Protein AF-A0A708E6N5-F1 (afdb_monomer_lite)

Sequence (176 aa):
LATGGAPRPQVKEGIGPQLPRPNRVRVPTRRELASYGIKLPSQRIAEEKAREAERNQYETGVQLTDEEIDAMHQDELARQFAQSQQHRYGETYQHDTQQAEDDDTAAEAELARQFAASQQQRYSGEQPAGAQPFSLDDLDFSPMKVLVDEGPHEPLFTPGVMPESTPVQQPVAPQP

pLDDT: mean 71.22, std 14.96, range [41.88, 96.38]

Organism: Salmonella typhimurium (NCBI:txid90371)

Secondary structure (DSSP, 8-state):
--------------SSPPPPPPP-PPPPPHHHHHHTT------HHHHHHHHHHHHHHHH------HHHHHHHHHHHHHHHHHHHHIIIIIHHHHHHHHHHHHHHHHHHHHHHHHHHHHHHHHH-SPPPTTPPPP-GGGGG--GGGG------PPP---PPPPPPPPPPPPPPPP--

Structure (mmCIF, N/CA/C/O backbone):
data_AF-A0A708E6N5-F1
#
_entry.id   AF-A0A708E6N5-F1
#
loop_
_atom_site.group_PDB
_atom_site.id
_atom_site.type_symbol
_atom_site.label_atom_id
_atom_site.label_alt_id
_atom_site.label_comp_id
_atom_site.label_asym_id
_atom_site.label_entity_id
_atom_site.label_seq_id
_atom_site.pdbx_PDB_ins_code
_atom_site.Cartn_x
_atom_site.Cartn_y
_atom_site.Cartn_z
_atom_site.occupancy
_atom_site.B_iso_or_equiv
_atom_site.auth_seq_id
_atom_site.auth_comp_id
_atom_site.auth_asym_id
_atom_site.auth_atom_id
_atom_site.pdbx_PDB_model_num
ATOM 1 N N . LEU A 1 1 ? 15.877 -26.446 -61.423 1.00 41.88 1 LEU A N 1
ATOM 2 C CA . LEU A 1 1 ? 16.767 -25.489 -60.727 1.00 41.88 1 LEU A CA 1
ATOM 3 C C . LEU A 1 1 ? 15.879 -24.535 -59.940 1.00 41.88 1 LEU A C 1
ATOM 5 O O . LEU A 1 1 ? 15.270 -23.665 -60.543 1.00 41.88 1 LEU A O 1
ATOM 9 N N . ALA A 1 2 ? 15.709 -24.779 -58.641 1.00 48.94 2 ALA A N 1
ATOM 10 C CA . ALA A 1 2 ? 14.838 -23.998 -57.768 1.00 48.94 2 ALA A CA 1
ATOM 11 C C . ALA A 1 2 ? 15.625 -23.540 -56.536 1.00 48.94 2 ALA A C 1
ATOM 13 O O . ALA A 1 2 ? 16.068 -24.391 -55.777 1.00 48.94 2 ALA A O 1
ATOM 14 N N . THR A 1 3 ? 15.766 -22.226 -56.363 1.00 45.56 3 THR A N 1
ATOM 15 C CA . THR A 1 3 ? 15.838 -21.470 -55.095 1.00 45.56 3 THR A CA 1
ATOM 16 C C . THR A 1 3 ? 15.434 -20.036 -55.486 1.00 45.56 3 THR A C 1
ATOM 18 O O . THR A 1 3 ? 15.955 -19.482 -56.446 1.00 45.56 3 THR A O 1
ATOM 21 N N . GLY A 1 4 ? 14.354 -19.443 -54.984 1.00 47.88 4 GLY A N 1
ATOM 22 C CA . GLY A 1 4 ? 14.081 -19.164 -53.579 1.00 47.88 4 GLY A CA 1
ATOM 23 C C . GLY A 1 4 ? 14.269 -17.657 -53.383 1.00 47.88 4 GLY A C 1
ATOM 24 O O . GLY A 1 4 ? 15.390 -17.193 -53.205 1.00 47.88 4 GLY A O 1
ATOM 25 N N . GLY A 1 5 ? 13.186 -16.891 -53.539 1.00 62.38 5 GLY A N 1
ATOM 26 C CA . GLY A 1 5 ? 13.191 -15.431 -53.493 1.00 62.38 5 GLY A CA 1
ATOM 27 C C . GLY A 1 5 ? 13.553 -14.868 -52.119 1.00 62.38 5 GLY A C 1
ATOM 28 O O . GLY A 1 5 ? 13.119 -15.382 -51.093 1.00 62.38 5 GLY A O 1
ATOM 29 N N . ALA A 1 6 ? 14.292 -13.761 -52.121 1.00 60.84 6 ALA A N 1
ATOM 30 C CA . ALA A 1 6 ? 14.404 -12.858 -50.983 1.00 60.84 6 ALA A CA 1
ATOM 31 C C . ALA A 1 6 ? 13.991 -11.449 -51.451 1.00 60.84 6 ALA A C 1
ATOM 33 O O . ALA A 1 6 ? 14.486 -10.996 -52.494 1.00 60.84 6 ALA A O 1
ATOM 34 N N . PRO A 1 7 ? 13.075 -10.758 -50.747 1.00 60.44 7 PRO A N 1
ATOM 35 C CA . PRO A 1 7 ? 12.619 -9.431 -51.138 1.00 60.44 7 PRO A CA 1
ATOM 36 C C . PRO A 1 7 ? 13.772 -8.435 -50.998 1.00 60.44 7 PRO A C 1
ATOM 38 O O . PRO A 1 7 ? 14.326 -8.232 -49.920 1.00 60.44 7 PRO A O 1
ATOM 41 N N . ARG A 1 8 ? 14.159 -7.827 -52.120 1.00 64.44 8 ARG A N 1
ATOM 42 C CA . ARG A 1 8 ? 15.182 -6.779 -52.164 1.00 64.44 8 ARG A CA 1
ATOM 43 C C . ARG A 1 8 ? 14.539 -5.480 -51.667 1.00 64.44 8 ARG A C 1
ATOM 45 O O . ARG A 1 8 ? 13.499 -5.114 -52.216 1.00 64.44 8 ARG A O 1
ATOM 52 N N . PRO A 1 9 ? 15.097 -4.787 -50.661 1.00 66.38 9 PRO A N 1
ATOM 53 C CA . PRO A 1 9 ? 14.515 -3.549 -50.154 1.00 66.38 9 PRO A CA 1
ATOM 54 C C . PRO A 1 9 ? 14.460 -2.506 -51.281 1.00 66.38 9 PRO A C 1
ATOM 56 O O . PRO A 1 9 ? 15.489 -2.076 -51.793 1.00 66.38 9 PRO A O 1
ATOM 59 N N . GLN A 1 10 ? 13.249 -2.120 -51.691 1.00 66.69 10 GLN A N 1
ATOM 60 C CA . GLN A 1 10 ? 12.970 -1.107 -52.722 1.00 66.69 10 GLN A CA 1
ATOM 61 C C . GLN A 1 10 ? 13.180 0.326 -52.192 1.00 66.69 10 GLN A C 1
ATOM 63 O O . GLN A 1 10 ? 12.413 1.232 -52.504 1.00 66.69 10 GLN A O 1
ATOM 68 N N . VAL A 1 11 ? 14.210 0.546 -51.373 1.00 66.00 11 VAL A N 1
ATOM 69 C CA . VAL A 1 11 ? 14.583 1.876 -50.881 1.00 66.00 11 VAL A CA 1
ATOM 70 C C . VAL A 1 11 ? 15.940 2.207 -51.488 1.00 66.00 11 VAL A C 1
ATOM 72 O O . VAL A 1 11 ? 16.923 1.505 -51.267 1.00 66.00 11 VAL A O 1
ATOM 75 N N . LYS A 1 12 ? 15.986 3.240 -52.332 1.00 70.38 12 LYS A N 1
ATOM 76 C CA . LYS A 1 12 ? 17.230 3.727 -52.933 1.00 70.38 12 LYS A CA 1
ATOM 77 C C . LYS A 1 12 ? 18.057 4.386 -51.827 1.00 70.38 12 LYS A C 1
ATOM 79 O O . LYS A 1 12 ? 17.817 5.545 -51.505 1.00 70.38 12 LYS A O 1
ATOM 84 N N . GLU A 1 13 ? 18.985 3.637 -51.231 1.00 71.81 13 GLU A N 1
ATOM 85 C CA . GLU A 1 13 ? 20.006 4.177 -50.326 1.00 71.81 13 GLU A CA 1
ATOM 86 C C . GLU A 1 13 ? 20.660 5.398 -51.005 1.00 71.81 13 GLU A C 1
ATOM 88 O O . GLU A 1 13 ? 20.985 5.352 -52.196 1.00 71.81 13 GLU A O 1
ATOM 93 N N . GLY A 1 14 ? 20.755 6.522 -50.290 1.00 73.94 14 GLY A N 1
ATOM 94 C CA . GLY A 1 14 ? 21.201 7.800 -50.851 1.00 73.94 14 GLY A CA 1
ATOM 95 C C . GLY A 1 14 ? 22.548 7.693 -51.579 1.00 73.94 14 GLY A C 1
ATOM 96 O O . GLY A 1 14 ? 23.420 6.920 -51.192 1.00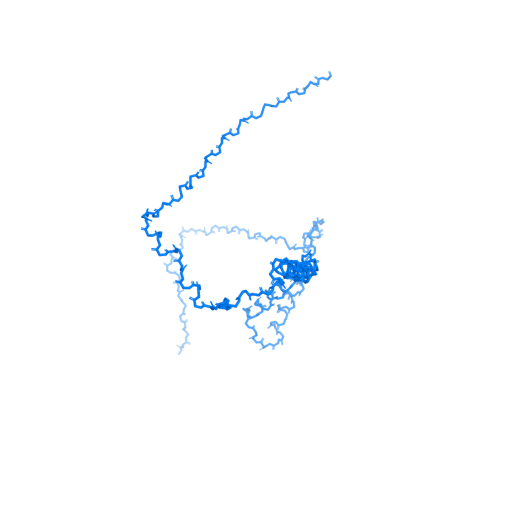 73.94 14 GLY A O 1
ATOM 97 N N . ILE A 1 15 ? 22.726 8.476 -52.647 1.00 74.88 15 ILE A N 1
ATOM 98 C CA . ILE A 1 15 ? 23.968 8.537 -53.432 1.00 74.88 15 ILE A CA 1
ATOM 99 C C . ILE A 1 15 ? 25.027 9.264 -52.587 1.00 74.88 15 ILE A C 1
ATOM 101 O O . ILE A 1 15 ? 25.196 10.475 -52.690 1.00 74.88 15 ILE A O 1
ATOM 105 N N . GLY A 1 16 ? 25.694 8.540 -51.691 1.00 80.31 16 GLY A N 1
ATOM 106 C CA . GLY A 1 16 ? 26.761 9.059 -50.839 1.00 80.31 16 GLY A CA 1
ATOM 107 C C . GLY A 1 16 ? 27.375 7.956 -49.973 1.00 80.31 16 GLY A C 1
ATOM 108 O O . GLY A 1 16 ? 26.696 6.972 -49.674 1.00 80.31 16 GLY A O 1
ATOM 109 N N . PRO A 1 17 ? 28.657 8.071 -49.580 1.00 82.00 17 PRO A N 1
ATOM 110 C CA . PRO A 1 17 ? 29.257 7.111 -48.661 1.00 82.00 17 PRO A CA 1
ATOM 111 C C . PRO A 1 17 ? 28.450 7.085 -47.358 1.00 82.00 17 PRO A C 1
ATOM 113 O O . PRO A 1 17 ? 28.174 8.131 -46.769 1.00 82.00 17 PRO A O 1
ATOM 116 N N . GLN A 1 18 ? 28.052 5.891 -46.913 1.00 78.31 18 GLN A N 1
ATOM 117 C CA . GLN A 1 18 ? 27.341 5.737 -45.648 1.00 78.31 18 GLN A CA 1
ATOM 118 C C . GLN A 1 18 ? 28.249 6.222 -44.511 1.00 78.31 18 GLN A C 1
ATOM 120 O O . GLN A 1 18 ? 29.389 5.773 -44.387 1.00 78.31 18 GLN A O 1
ATOM 125 N N . LEU A 1 19 ? 27.747 7.152 -43.694 1.00 84.19 19 LEU A N 1
ATOM 126 C CA . LEU A 1 19 ? 28.477 7.641 -42.528 1.00 84.19 19 LEU A CA 1
ATOM 127 C C . LEU A 1 19 ? 28.783 6.478 -41.569 1.00 84.19 19 LEU A C 1
ATOM 129 O O . LEU A 1 19 ? 27.950 5.571 -41.435 1.00 84.19 19 LEU A O 1
ATOM 133 N N . PRO A 1 20 ? 29.937 6.503 -40.873 1.00 89.38 20 PRO A N 1
ATOM 134 C CA . PRO A 1 20 ? 30.228 5.534 -39.828 1.00 89.38 20 PRO A CA 1
ATOM 135 C C . PRO A 1 20 ? 29.076 5.511 -38.827 1.00 89.38 20 PRO A C 1
ATOM 137 O O . PRO A 1 20 ? 28.705 6.541 -38.260 1.00 89.38 20 PRO A O 1
ATOM 140 N N . ARG A 1 21 ? 28.482 4.333 -38.628 1.00 88.44 21 ARG A N 1
ATOM 141 C CA . ARG A 1 21 ? 27.428 4.178 -37.626 1.00 88.44 21 ARG A CA 1
ATOM 142 C C . ARG A 1 21 ? 28.033 4.419 -36.238 1.00 88.44 21 ARG A C 1
ATOM 144 O O . ARG A 1 21 ? 29.149 3.957 -35.994 1.00 88.44 21 ARG A O 1
ATOM 151 N N . PRO A 1 22 ? 27.318 5.090 -35.319 1.00 93.31 22 PRO A N 1
ATOM 152 C CA . PRO A 1 22 ? 27.782 5.243 -33.948 1.00 93.31 22 PRO A CA 1
ATOM 153 C C . PRO A 1 22 ? 28.096 3.880 -33.321 1.00 93.31 22 PRO A C 1
ATOM 155 O O . PRO A 1 22 ? 27.324 2.927 -33.468 1.00 93.31 22 PRO A O 1
ATOM 158 N N . ASN A 1 23 ? 29.225 3.788 -32.617 1.00 90.56 23 ASN A N 1
ATOM 159 C CA . ASN A 1 23 ? 29.598 2.570 -31.907 1.00 90.56 23 ASN A CA 1
ATOM 160 C C . ASN A 1 23 ? 28.541 2.239 -30.851 1.00 90.56 23 ASN A C 1
ATOM 162 O O . ASN A 1 23 ? 28.147 3.093 -30.056 1.00 90.56 23 ASN A O 1
ATOM 166 N N . ARG A 1 24 ? 28.094 0.981 -30.825 1.00 87.00 24 ARG A N 1
ATOM 167 C CA . ARG A 1 24 ? 27.173 0.513 -29.788 1.00 87.00 24 ARG A CA 1
ATOM 168 C C . ARG A 1 24 ? 27.930 0.389 -28.474 1.00 87.00 24 ARG A C 1
ATOM 170 O O . ARG A 1 24 ? 28.811 -0.456 -28.343 1.00 87.00 24 ARG A O 1
ATOM 177 N N . VAL A 1 25 ? 27.556 1.209 -27.503 1.00 88.81 25 VAL A N 1
ATOM 178 C CA . VAL A 1 25 ? 28.042 1.094 -26.128 1.00 88.81 25 VAL A CA 1
ATOM 179 C C . VAL A 1 25 ? 27.146 0.107 -25.386 1.00 88.81 25 VAL A C 1
ATOM 181 O O . VAL A 1 25 ? 25.921 0.174 -25.498 1.00 88.81 25 VAL A O 1
ATOM 184 N N . ARG A 1 26 ? 27.749 -0.834 -24.654 1.00 93.19 26 ARG A N 1
ATOM 185 C CA . ARG A 1 26 ? 27.017 -1.744 -23.766 1.00 93.19 26 ARG A CA 1
ATOM 186 C C . ARG A 1 26 ? 27.017 -1.203 -22.341 1.00 93.19 26 ARG A C 1
ATOM 188 O O . ARG A 1 26 ? 28.006 -0.629 -21.896 1.00 93.19 26 ARG A O 1
ATOM 195 N N . VAL A 1 27 ? 25.908 -1.419 -21.640 1.00 89.62 27 VAL A N 1
ATOM 196 C CA . VAL A 1 27 ? 25.797 -1.144 -20.204 1.00 89.62 27 VAL A CA 1
ATOM 197 C C . VAL A 1 27 ? 26.555 -2.242 -19.439 1.00 89.62 27 VAL A C 1
ATOM 199 O O . VAL A 1 27 ? 26.332 -3.416 -19.748 1.00 89.62 27 VAL A O 1
ATOM 202 N N . PRO A 1 28 ? 27.443 -1.902 -18.480 1.00 89.38 28 PRO A N 1
ATOM 203 C CA . PRO A 1 28 ? 28.202 -2.891 -17.716 1.00 89.38 28 PRO A CA 1
ATOM 204 C C . PRO A 1 28 ? 27.309 -3.860 -16.941 1.00 89.38 28 PRO A C 1
ATOM 206 O O . PRO A 1 28 ? 26.315 -3.468 -16.324 1.00 89.38 28 PRO A O 1
ATOM 209 N N . THR A 1 29 ? 27.693 -5.132 -16.940 1.00 87.00 29 THR A N 1
ATOM 210 C CA . THR A 1 29 ? 27.035 -6.180 -16.160 1.00 87.00 29 THR A CA 1
ATOM 211 C C . THR A 1 29 ? 27.279 -5.991 -14.665 1.00 87.00 29 THR A C 1
ATOM 213 O O . THR A 1 29 ? 28.215 -5.325 -14.222 1.00 87.00 29 THR A O 1
ATOM 216 N N . ARG A 1 30 ? 26.468 -6.662 -13.849 1.00 83.25 30 ARG A N 1
ATOM 217 C CA . ARG A 1 30 ? 26.610 -6.675 -12.391 1.00 83.25 30 ARG A CA 1
ATOM 218 C C . ARG A 1 30 ? 28.008 -7.094 -11.917 1.00 83.25 30 ARG A C 1
ATOM 220 O O . ARG A 1 30 ? 28.552 -6.479 -11.002 1.00 83.25 30 ARG A O 1
ATOM 227 N N . ARG A 1 31 ? 28.585 -8.138 -12.526 1.00 79.75 31 ARG A N 1
ATOM 228 C CA . ARG A 1 31 ? 29.939 -8.623 -12.209 1.00 79.75 31 ARG A CA 1
ATOM 229 C C . ARG A 1 31 ? 30.986 -7.557 -12.518 1.00 79.75 31 ARG A C 1
ATOM 231 O O . ARG A 1 31 ? 31.885 -7.352 -11.711 1.00 79.75 31 ARG A O 1
ATOM 238 N N . GLU A 1 32 ? 30.842 -6.879 -13.652 1.00 87.25 32 GLU A N 1
ATOM 239 C CA . GLU A 1 32 ? 31.739 -5.798 -14.059 1.00 87.25 32 GLU A CA 1
ATOM 240 C C . GLU A 1 32 ? 31.627 -4.608 -13.101 1.00 87.25 32 GLU A C 1
ATOM 242 O O . GLU A 1 32 ? 32.646 -4.156 -12.589 1.00 87.25 32 GLU A O 1
ATOM 247 N N . LEU A 1 33 ? 30.413 -4.175 -12.742 1.00 87.25 33 LEU A N 1
ATOM 248 C CA . LEU A 1 33 ? 30.199 -3.130 -11.729 1.00 87.25 33 LEU A CA 1
ATOM 249 C C . LEU A 1 33 ? 30.849 -3.485 -10.382 1.00 87.25 33 LEU A C 1
ATOM 251 O O . LEU A 1 33 ? 31.501 -2.637 -9.771 1.00 87.25 33 LEU A O 1
ATOM 255 N N . ALA A 1 34 ? 30.759 -4.750 -9.961 1.00 83.19 34 ALA A N 1
ATOM 256 C CA . ALA A 1 34 ? 31.418 -5.229 -8.749 1.00 83.19 34 ALA A CA 1
ATOM 257 C C . ALA A 1 34 ? 32.955 -5.217 -8.856 1.00 83.19 34 ALA A C 1
ATOM 259 O O . ALA A 1 34 ? 33.623 -4.901 -7.871 1.00 83.19 34 ALA A O 1
ATOM 260 N N . SER A 1 35 ? 33.529 -5.510 -10.032 1.00 86.00 35 SER A N 1
ATOM 261 C CA . SER A 1 35 ? 34.972 -5.361 -10.292 1.00 86.00 35 SER A CA 1
ATOM 262 C C . SER A 1 35 ? 35.435 -3.904 -10.210 1.00 86.00 35 SER A C 1
ATOM 264 O O . SER A 1 35 ? 36.549 -3.649 -9.763 1.00 86.00 35 SER A O 1
ATOM 266 N N . TYR A 1 36 ? 34.565 -2.953 -10.559 1.00 85.62 36 TYR A N 1
ATOM 267 C CA . TYR A 1 36 ? 34.793 -1.516 -10.371 1.00 85.62 36 TYR A CA 1
ATOM 268 C C . TYR A 1 36 ? 34.522 -1.028 -8.933 1.00 85.62 36 TYR A C 1
ATOM 270 O O . TYR A 1 36 ? 34.529 0.173 -8.679 1.00 85.62 36 TYR A O 1
ATOM 278 N N . GLY A 1 37 ? 34.278 -1.934 -7.977 1.00 87.75 37 GLY A N 1
ATOM 279 C CA . GLY A 1 37 ? 34.024 -1.594 -6.572 1.00 87.75 37 GLY A CA 1
ATOM 280 C C . GLY A 1 37 ? 32.599 -1.106 -6.281 1.00 87.75 37 GLY A C 1
ATOM 281 O O . GLY A 1 37 ? 32.289 -0.769 -5.138 1.00 87.75 37 GLY A O 1
ATOM 282 N N . ILE A 1 38 ? 31.710 -1.109 -7.278 1.00 79.44 38 ILE A N 1
ATOM 283 C CA . ILE A 1 38 ? 30.304 -0.725 -7.136 1.00 79.44 38 ILE A CA 1
ATOM 284 C C . ILE A 1 38 ? 29.512 -1.972 -6.733 1.00 79.44 38 ILE A C 1
ATOM 286 O O . ILE A 1 38 ? 29.248 -2.869 -7.536 1.00 79.44 38 ILE A O 1
ATOM 290 N N . LYS A 1 39 ? 29.127 -2.053 -5.458 1.00 79.38 39 LYS A N 1
ATOM 291 C CA . LYS A 1 39 ? 28.307 -3.162 -4.954 1.00 79.38 39 LYS A CA 1
ATOM 292 C C . LYS A 1 39 ? 26.855 -2.997 -5.402 1.00 79.38 39 LYS A C 1
ATOM 294 O O . LYS A 1 39 ? 26.119 -2.193 -4.842 1.00 79.38 39 LYS A O 1
ATOM 299 N N . LEU A 1 40 ? 26.415 -3.818 -6.352 1.00 75.94 40 LEU A N 1
ATOM 300 C CA . LEU A 1 40 ? 24.987 -4.069 -6.560 1.00 75.94 40 LEU A CA 1
ATOM 301 C C . LEU A 1 40 ? 24.469 -4.992 -5.428 1.00 75.94 40 LEU A C 1
ATOM 303 O O . LEU A 1 40 ? 25.149 -5.976 -5.117 1.00 75.94 40 LEU A O 1
ATOM 307 N N . PRO A 1 41 ? 23.297 -4.737 -4.810 1.00 75.00 41 PRO A N 1
ATOM 308 C CA . PRO A 1 41 ? 22.724 -5.576 -3.746 1.00 75.00 41 PRO A CA 1
ATOM 309 C C . PRO A 1 41 ? 22.349 -6.961 -4.285 1.00 75.00 41 PRO A C 1
ATOM 311 O O . PRO A 1 41 ? 21.752 -7.070 -5.358 1.00 75.00 41 PRO A O 1
ATOM 314 N N . SER A 1 42 ? 22.823 -8.034 -3.643 1.00 62.94 42 SER A N 1
ATOM 315 C CA . SER A 1 42 ? 22.706 -9.426 -4.120 1.00 62.94 42 SER A CA 1
ATOM 316 C C . SER A 1 42 ? 21.253 -9.864 -4.277 1.00 62.94 42 SER A C 1
ATOM 318 O O . SER A 1 42 ? 20.565 -10.022 -3.279 1.00 62.94 42 SER A O 1
ATOM 320 N N . GLN A 1 43 ? 20.823 -10.135 -5.512 1.00 64.88 43 GLN A N 1
ATOM 321 C CA . GLN A 1 43 ? 19.599 -10.887 -5.813 1.00 64.88 43 GLN A CA 1
ATOM 322 C C . GLN A 1 43 ? 19.989 -12.290 -6.304 1.00 64.88 43 GLN A C 1
ATOM 324 O O . GLN A 1 43 ? 19.792 -12.629 -7.466 1.00 64.88 43 GLN A O 1
ATOM 329 N N . ARG A 1 44 ? 20.636 -13.085 -5.438 1.00 64.38 44 ARG A N 1
ATOM 330 C CA . ARG A 1 44 ? 21.213 -14.384 -5.840 1.00 64.38 44 ARG A CA 1
ATOM 331 C C . ARG A 1 44 ? 20.166 -15.358 -6.381 1.00 64.38 44 ARG A C 1
ATOM 333 O O . ARG A 1 44 ? 20.435 -15.991 -7.386 1.00 64.38 44 ARG A O 1
ATOM 340 N N . ILE A 1 45 ? 18.988 -15.427 -5.760 1.00 62.81 45 ILE A N 1
ATOM 341 C CA . ILE A 1 45 ? 17.953 -16.411 -6.114 1.00 62.81 45 ILE A CA 1
ATOM 342 C C . ILE A 1 45 ? 17.359 -16.114 -7.498 1.00 62.81 45 ILE A C 1
ATOM 344 O O . ILE A 1 45 ? 17.218 -17.019 -8.311 1.00 62.81 45 ILE A O 1
ATOM 348 N N . ALA A 1 46 ? 17.085 -14.842 -7.804 1.00 60.38 46 ALA A N 1
ATOM 349 C CA . ALA A 1 46 ? 16.560 -14.440 -9.108 1.00 60.38 46 ALA A CA 1
ATOM 350 C C . ALA A 1 46 ? 17.576 -14.668 -10.247 1.00 60.38 46 ALA A C 1
ATOM 352 O O . ALA A 1 46 ? 17.211 -15.139 -11.319 1.00 60.38 46 ALA A O 1
ATOM 353 N N . GLU A 1 47 ? 18.859 -14.370 -10.014 1.00 62.59 47 GLU A N 1
ATOM 354 C CA . GLU A 1 47 ? 19.923 -14.530 -11.020 1.00 62.59 47 GLU A CA 1
ATOM 355 C C . GLU A 1 47 ? 20.314 -16.004 -11.232 1.00 62.59 47 GLU A C 1
ATOM 357 O O . GLU A 1 47 ? 20.592 -16.419 -12.357 1.00 62.59 47 GLU A O 1
ATOM 362 N N . GLU A 1 48 ? 20.298 -16.813 -10.170 1.00 64.06 48 GLU A N 1
ATOM 363 C CA . GLU A 1 48 ? 20.565 -18.252 -10.234 1.00 64.06 48 GLU A CA 1
ATOM 364 C C . GLU A 1 48 ? 19.417 -19.011 -10.912 1.00 64.06 48 GLU A C 1
ATOM 366 O O . GLU A 1 48 ? 19.684 -19.814 -11.804 1.00 64.06 48 GLU A O 1
ATOM 371 N N . LYS A 1 49 ? 18.153 -18.680 -10.602 1.00 66.62 49 LYS A N 1
ATOM 372 C CA . LYS A 1 49 ? 16.971 -19.288 -11.239 1.00 66.62 49 LYS A CA 1
ATOM 373 C C . LYS A 1 49 ? 16.849 -18.913 -12.719 1.00 66.62 49 LYS A C 1
ATOM 375 O O . LYS A 1 49 ? 16.530 -19.771 -13.531 1.00 66.62 49 LYS A O 1
ATOM 380 N N . ALA A 1 50 ? 17.173 -17.674 -13.103 1.00 62.50 50 ALA A N 1
ATOM 381 C CA . ALA A 1 50 ? 17.219 -17.279 -14.517 1.00 62.50 50 ALA A CA 1
ATOM 382 C C . ALA A 1 50 ? 18.306 -18.042 -15.295 1.00 62.50 50 ALA A C 1
ATOM 384 O O . ALA A 1 50 ? 18.083 -18.476 -16.424 1.00 62.50 50 ALA A O 1
ATOM 385 N N . ARG A 1 51 ? 19.470 -18.265 -14.671 1.00 66.75 51 ARG A N 1
ATOM 386 C CA . ARG A 1 51 ? 20.552 -19.067 -15.256 1.00 66.75 51 ARG A CA 1
ATOM 387 C C . ARG A 1 51 ? 20.196 -20.553 -15.341 1.00 66.75 51 ARG A C 1
ATOM 389 O O . ARG A 1 51 ? 20.576 -21.212 -16.306 1.00 66.75 51 ARG A O 1
ATOM 396 N N . GLU A 1 52 ? 19.491 -21.084 -14.344 1.00 61.69 52 GLU A N 1
ATOM 397 C CA . GLU A 1 52 ? 18.988 -22.459 -14.345 1.00 61.69 52 GLU A CA 1
ATOM 398 C C . GLU A 1 52 ? 17.872 -22.652 -15.377 1.00 61.69 52 GLU A C 1
ATOM 400 O O . GLU A 1 52 ? 17.862 -23.677 -16.046 1.00 61.69 52 GLU A O 1
ATOM 405 N N . ALA A 1 53 ? 17.002 -21.660 -15.589 1.00 60.88 53 ALA A N 1
ATOM 406 C CA . ALA A 1 53 ? 16.009 -21.666 -16.662 1.00 60.88 53 ALA A CA 1
ATOM 407 C C . ALA A 1 53 ? 16.672 -21.652 -18.048 1.00 60.88 53 ALA A C 1
ATOM 409 O O . ALA A 1 53 ? 16.351 -22.504 -18.872 1.00 60.88 53 ALA A O 1
ATOM 410 N N . GLU A 1 54 ? 17.658 -20.774 -18.282 1.00 59.53 54 GLU A N 1
ATOM 411 C CA . GLU A 1 54 ? 18.438 -20.769 -19.530 1.00 59.53 54 GLU A CA 1
ATOM 412 C C . GLU A 1 54 ? 19.112 -22.132 -19.757 1.00 59.53 54 GLU A C 1
ATOM 414 O O . GLU A 1 54 ? 19.069 -22.668 -20.858 1.00 59.53 54 GLU A O 1
ATOM 419 N N . ARG A 1 55 ? 19.669 -22.750 -18.707 1.00 61.50 55 ARG A N 1
ATOM 420 C CA . ARG A 1 55 ? 20.290 -24.078 -18.796 1.00 61.50 55 ARG A CA 1
ATOM 421 C C . ARG A 1 55 ? 19.270 -25.207 -19.027 1.00 61.50 55 ARG A C 1
ATOM 423 O O . ARG A 1 55 ? 19.515 -26.068 -19.868 1.00 61.50 55 ARG A O 1
ATOM 430 N N . ASN A 1 56 ? 18.137 -25.207 -18.323 1.00 55.00 56 ASN A N 1
ATOM 431 C CA . ASN A 1 56 ? 17.084 -26.224 -18.443 1.00 55.00 56 ASN A CA 1
ATOM 432 C C . ASN A 1 56 ? 16.386 -26.187 -19.807 1.00 55.00 56 ASN A C 1
ATOM 434 O O . ASN A 1 56 ? 16.018 -27.251 -20.313 1.00 55.00 56 ASN A O 1
ATOM 438 N N . GLN A 1 57 ? 16.271 -25.006 -20.428 1.00 55.34 57 GLN A N 1
ATOM 439 C CA . GLN A 1 57 ? 15.779 -24.855 -21.803 1.00 55.34 57 GLN A CA 1
ATOM 440 C C . GLN A 1 57 ? 16.649 -25.613 -22.822 1.00 55.34 57 GLN A C 1
ATOM 442 O O . GLN A 1 57 ? 16.118 -26.158 -23.787 1.00 55.34 57 GLN A O 1
ATOM 447 N N . TYR A 1 58 ? 17.966 -25.717 -22.601 1.00 52.97 58 TYR A N 1
ATOM 448 C CA . TYR A 1 58 ? 18.853 -26.491 -23.481 1.00 52.97 58 TYR A CA 1
ATOM 449 C C . TYR A 1 58 ? 18.872 -28.001 -23.179 1.00 52.97 58 TYR A C 1
ATOM 451 O O . TYR A 1 58 ? 19.230 -28.779 -24.062 1.00 52.97 58 TYR A O 1
ATOM 459 N N . GLU A 1 59 ? 18.520 -28.430 -21.961 1.00 49.22 59 GLU A N 1
ATOM 460 C CA . GLU A 1 59 ? 18.760 -29.804 -21.479 1.00 49.22 59 GLU A CA 1
ATOM 461 C C . GLU A 1 59 ? 17.509 -30.707 -21.497 1.00 49.22 59 GLU A C 1
ATOM 463 O O . GLU A 1 59 ? 17.635 -31.907 -21.734 1.00 49.22 59 GLU A O 1
ATOM 468 N N . THR A 1 60 ? 16.298 -30.170 -21.291 1.00 48.25 60 THR A N 1
ATOM 469 C CA . THR A 1 60 ? 15.147 -31.021 -20.914 1.00 48.25 60 THR A CA 1
ATOM 470 C C . THR A 1 60 ? 14.170 -31.350 -22.049 1.00 48.25 60 THR A C 1
ATOM 472 O O . THR A 1 60 ? 13.494 -32.371 -21.972 1.00 48.25 60 THR A O 1
ATOM 475 N N . GLY A 1 61 ? 14.052 -30.556 -23.120 1.00 51.03 61 GLY A N 1
ATOM 476 C CA . GLY A 1 61 ? 13.118 -30.850 -24.230 1.00 51.03 61 GLY A CA 1
ATOM 477 C C . GLY A 1 61 ? 11.631 -30.987 -23.835 1.00 51.03 61 GLY A C 1
ATOM 478 O O . GLY A 1 61 ? 10.791 -31.293 -24.680 1.00 51.03 61 GLY A O 1
ATOM 479 N N . VAL A 1 62 ? 11.290 -30.748 -22.567 1.00 50.97 62 VAL A N 1
ATOM 480 C CA . VAL A 1 62 ? 9.926 -30.613 -22.064 1.00 50.97 62 VAL A CA 1
ATOM 481 C C . VAL A 1 62 ? 9.597 -29.136 -22.171 1.00 50.97 62 VAL A C 1
ATOM 483 O O . VAL A 1 62 ? 10.066 -28.317 -21.385 1.00 50.97 62 VAL A O 1
ATOM 486 N N . GLN A 1 63 ? 8.835 -28.810 -23.209 1.00 53.66 63 GLN A N 1
ATOM 487 C CA . GLN A 1 63 ? 8.384 -27.463 -23.531 1.00 53.66 63 GLN A CA 1
ATOM 488 C C . GLN A 1 63 ? 7.290 -27.046 -22.533 1.00 53.66 63 GLN A C 1
ATOM 490 O O . GLN A 1 63 ? 6.116 -27.007 -22.890 1.00 53.66 63 GLN A O 1
ATOM 495 N N . LEU A 1 64 ? 7.653 -26.777 -21.276 1.00 60.59 64 LEU A N 1
ATOM 496 C CA . LEU A 1 64 ? 6.852 -25.858 -20.469 1.00 60.59 64 LEU A CA 1
ATOM 497 C C . LEU A 1 64 ? 6.959 -24.508 -21.166 1.00 60.59 64 LEU A C 1
ATOM 499 O O . LEU A 1 64 ? 8.066 -24.046 -21.455 1.00 60.59 64 LEU A O 1
ATOM 503 N N . THR A 1 65 ? 5.822 -23.933 -21.531 1.00 75.94 65 THR A N 1
ATOM 504 C CA . THR A 1 65 ? 5.824 -22.640 -22.213 1.00 75.94 65 THR A CA 1
ATOM 505 C C . THR A 1 65 ? 6.412 -21.579 -21.282 1.00 75.94 65 THR A C 1
ATOM 507 O O . THR A 1 65 ? 6.240 -21.661 -20.066 1.00 75.94 65 THR A O 1
ATOM 510 N N . ASP A 1 66 ? 7.105 -20.576 -21.832 1.00 73.38 66 ASP A N 1
ATOM 511 C CA . ASP A 1 66 ? 7.647 -19.465 -21.031 1.00 73.38 66 ASP A CA 1
ATOM 512 C C . ASP A 1 66 ? 6.557 -18.821 -20.144 1.00 73.38 66 ASP A C 1
ATOM 514 O O . ASP A 1 66 ? 6.830 -18.396 -19.024 1.00 73.38 66 ASP A O 1
ATOM 518 N N . GLU A 1 67 ? 5.306 -18.848 -20.612 1.00 80.69 67 GLU A N 1
ATOM 519 C CA . GLU A 1 67 ? 4.111 -18.397 -19.895 1.00 80.69 67 GLU A CA 1
ATOM 520 C C . GLU A 1 67 ? 3.787 -19.247 -18.651 1.00 80.69 67 GLU A C 1
ATOM 522 O O . GLU A 1 67 ? 3.483 -18.708 -17.590 1.00 80.69 67 GLU A O 1
ATOM 527 N N . GLU A 1 68 ? 3.873 -20.579 -18.736 1.00 82.94 68 GLU A N 1
ATOM 528 C CA . GLU A 1 68 ? 3.649 -21.465 -17.581 1.00 82.94 68 GLU A CA 1
ATOM 529 C C . GLU A 1 68 ? 4.741 -21.298 -16.522 1.00 82.94 68 GLU A C 1
ATOM 531 O O . GLU A 1 68 ? 4.466 -21.362 -15.320 1.00 82.94 68 GLU A O 1
ATOM 536 N N . ILE A 1 69 ? 5.980 -21.059 -16.955 1.00 82.12 69 ILE A N 1
ATOM 537 C CA . ILE A 1 69 ? 7.102 -20.804 -16.048 1.00 82.12 69 ILE A CA 1
ATOM 538 C C . ILE A 1 69 ? 6.894 -19.477 -15.308 1.00 82.12 69 ILE A C 1
ATOM 540 O O . ILE A 1 69 ? 7.092 -19.424 -14.089 1.00 82.12 69 ILE A O 1
ATOM 544 N N . ASP A 1 70 ? 6.461 -18.428 -16.011 1.00 85.31 70 ASP A N 1
ATOM 545 C CA . ASP A 1 70 ? 6.163 -17.136 -15.392 1.00 85.31 70 ASP A CA 1
ATOM 546 C C . ASP A 1 70 ? 4.960 -17.223 -14.442 1.00 85.31 70 ASP A C 1
ATOM 548 O O . ASP A 1 70 ? 5.030 -16.731 -13.316 1.00 85.31 70 ASP A O 1
ATOM 552 N N . ALA A 1 71 ? 3.902 -17.946 -14.821 1.00 87.25 71 ALA A N 1
ATOM 553 C CA . ALA A 1 71 ? 2.740 -18.169 -13.963 1.00 87.25 71 ALA A CA 1
ATOM 554 C C . ALA A 1 71 ? 3.111 -18.878 -12.648 1.00 87.25 71 ALA A C 1
ATOM 556 O O . ALA A 1 71 ? 2.701 -18.443 -11.568 1.00 87.25 71 ALA A O 1
ATOM 557 N N . MET A 1 72 ? 3.936 -19.930 -12.712 1.00 88.69 72 MET A N 1
ATOM 558 C CA . MET A 1 72 ? 4.437 -20.606 -11.508 1.00 88.69 72 MET A CA 1
ATOM 559 C C . MET A 1 72 ? 5.303 -19.680 -10.648 1.00 88.69 72 MET A C 1
ATOM 561 O O . MET A 1 72 ? 5.232 -19.724 -9.420 1.00 88.69 72 MET A O 1
ATOM 565 N N . HIS A 1 73 ? 6.120 -18.831 -11.273 1.00 88.31 73 HIS A N 1
ATOM 566 C CA . HIS A 1 73 ? 6.959 -17.880 -10.552 1.00 88.31 73 HIS A CA 1
ATOM 567 C C . HIS A 1 73 ? 6.131 -16.791 -9.859 1.00 88.31 73 HIS A C 1
ATOM 569 O O . HIS A 1 73 ? 6.409 -16.457 -8.705 1.00 88.31 73 HIS A O 1
ATOM 575 N N . GLN A 1 74 ? 5.097 -16.275 -10.523 1.00 92.81 74 GLN A N 1
ATOM 576 C CA . GLN A 1 74 ? 4.174 -15.314 -9.927 1.00 92.81 74 GLN A CA 1
ATOM 577 C C . GLN A 1 74 ? 3.393 -15.923 -8.755 1.00 92.81 74 GLN A C 1
ATOM 579 O O . GLN A 1 74 ? 3.280 -15.270 -7.718 1.00 92.81 74 GLN A O 1
ATOM 584 N N . ASP A 1 75 ? 2.915 -17.169 -8.867 1.00 92.12 75 ASP A N 1
ATOM 585 C CA . ASP A 1 75 ? 2.249 -17.872 -7.756 1.00 92.12 75 ASP A CA 1
ATOM 586 C C . ASP A 1 75 ? 3.190 -18.051 -6.554 1.00 92.12 75 ASP A C 1
ATOM 588 O O . ASP A 1 75 ? 2.815 -17.780 -5.412 1.00 92.12 75 ASP A O 1
ATOM 592 N N . GLU A 1 76 ? 4.447 -18.427 -6.799 1.00 92.12 76 GLU A N 1
ATOM 593 C CA . GLU A 1 76 ? 5.460 -18.532 -5.746 1.00 92.12 76 GLU A CA 1
ATOM 594 C C . GLU A 1 76 ? 5.683 -17.182 -5.037 1.00 92.12 76 GLU A C 1
ATOM 596 O O . GLU A 1 76 ? 5.714 -17.120 -3.803 1.00 92.12 76 GLU A O 1
ATOM 601 N N . LEU A 1 77 ? 5.757 -16.085 -5.798 1.00 95.75 77 LEU A N 1
ATOM 602 C CA . LEU A 1 77 ? 5.901 -14.730 -5.260 1.00 95.75 77 LEU A CA 1
ATOM 603 C C . LEU A 1 77 ? 4.666 -14.297 -4.450 1.00 95.75 77 LEU A C 1
ATOM 605 O O . LEU A 1 77 ? 4.796 -13.721 -3.366 1.00 95.75 77 LEU A O 1
ATOM 609 N N . ALA A 1 78 ? 3.469 -14.610 -4.950 1.00 93.44 78 ALA A N 1
ATOM 610 C CA . ALA A 1 78 ? 2.203 -14.313 -4.288 1.00 93.44 78 ALA A CA 1
ATOM 611 C C . ALA A 1 78 ? 2.083 -15.054 -2.951 1.00 93.44 78 ALA A C 1
ATOM 613 O O . ALA A 1 78 ? 1.680 -14.456 -1.950 1.00 93.44 78 ALA A O 1
ATOM 614 N N . ARG A 1 79 ? 2.505 -16.324 -2.896 1.00 93.88 79 ARG A N 1
ATOM 615 C CA . ARG A 1 79 ? 2.543 -17.105 -1.650 1.00 93.88 79 ARG A CA 1
ATOM 616 C C . ARG A 1 79 ? 3.512 -16.518 -0.632 1.00 93.88 79 ARG A C 1
ATOM 618 O O . ARG A 1 79 ? 3.137 -16.372 0.530 1.00 93.88 79 ARG A O 1
ATOM 625 N N . GLN A 1 80 ? 4.721 -16.137 -1.049 1.00 94.88 80 GLN A N 1
ATOM 626 C CA . GLN A 1 80 ? 5.690 -15.485 -0.157 1.00 94.88 80 GLN A CA 1
ATOM 627 C C . GLN A 1 80 ? 5.144 -14.160 0.395 1.00 94.88 80 GLN A C 1
ATOM 629 O O . GLN A 1 80 ? 5.279 -13.870 1.587 1.00 94.88 80 GLN A O 1
ATOM 634 N N . PHE A 1 81 ? 4.476 -13.370 -0.451 1.00 93.94 81 PHE A N 1
ATOM 635 C CA . PHE A 1 81 ? 3.835 -12.128 -0.030 1.00 93.94 81 PHE A CA 1
ATOM 636 C C . PHE A 1 81 ? 2.709 -12.389 0.974 1.00 93.94 81 PHE A C 1
ATOM 638 O O . PHE A 1 81 ? 2.712 -11.789 2.051 1.00 93.94 81 PHE A O 1
ATOM 645 N N . ALA A 1 82 ? 1.802 -13.323 0.675 1.00 90.94 82 ALA A N 1
ATOM 646 C CA . ALA A 1 82 ? 0.719 -13.710 1.574 1.00 90.94 82 ALA A CA 1
ATOM 647 C C . ALA A 1 82 ? 1.252 -14.207 2.926 1.00 90.94 82 ALA A C 1
ATOM 649 O O . ALA A 1 82 ? 0.771 -13.767 3.968 1.00 90.94 82 ALA A O 1
ATOM 650 N N . GLN A 1 83 ? 2.300 -15.034 2.928 1.00 90.62 83 GLN A N 1
ATOM 651 C CA . GLN A 1 83 ? 2.953 -15.502 4.150 1.00 90.62 83 GLN A CA 1
ATOM 652 C C . GLN A 1 83 ? 3.529 -14.338 4.971 1.00 90.62 83 GLN A C 1
ATOM 654 O O . GLN A 1 83 ? 3.358 -14.296 6.187 1.00 90.62 83 GLN A O 1
ATOM 659 N N . SER A 1 84 ? 4.169 -13.358 4.323 1.00 91.50 84 SER A N 1
ATOM 660 C CA . SER A 1 84 ? 4.697 -12.170 5.011 1.00 91.50 84 SER A CA 1
ATOM 661 C C . SER A 1 84 ? 3.592 -11.306 5.632 1.00 91.50 84 SER A C 1
ATOM 663 O O . SER A 1 84 ? 3.757 -10.800 6.744 1.00 91.50 84 SER A O 1
ATOM 665 N N . GLN A 1 85 ? 2.453 -11.179 4.942 1.00 92.06 85 GLN A N 1
ATOM 666 C CA . GLN A 1 85 ? 1.278 -10.468 5.441 1.00 92.06 85 GLN A CA 1
ATOM 667 C C . GLN A 1 85 ? 0.665 -11.213 6.627 1.00 92.06 85 GLN A C 1
ATOM 669 O O . GLN A 1 85 ? 0.396 -10.599 7.656 1.00 92.06 85 GLN A O 1
ATOM 674 N N . GLN A 1 86 ? 0.522 -12.537 6.535 1.00 86.50 86 GLN A N 1
ATOM 675 C CA . GLN A 1 86 ? 0.021 -13.357 7.637 1.00 86.50 86 GLN A CA 1
ATOM 676 C C . GLN A 1 86 ? 0.953 -13.342 8.851 1.00 86.50 86 GLN A C 1
ATOM 678 O O . GLN A 1 86 ? 0.478 -13.193 9.970 1.00 86.50 86 GLN A O 1
ATOM 683 N N . HIS A 1 87 ? 2.272 -13.407 8.666 1.00 83.38 87 HIS A N 1
ATOM 684 C CA . HIS A 1 87 ? 3.211 -13.291 9.786 1.00 83.38 87 HIS A CA 1
ATOM 685 C C . HIS A 1 87 ? 3.153 -11.928 10.477 1.00 83.38 87 HIS A C 1
ATOM 687 O O . HIS A 1 87 ? 3.419 -11.843 11.672 1.00 83.38 87 HIS A O 1
ATOM 693 N N . ARG A 1 88 ? 2.830 -10.859 9.742 1.00 85.50 88 ARG A N 1
ATOM 694 C CA . ARG A 1 88 ? 2.772 -9.506 10.305 1.00 85.50 88 ARG A CA 1
ATOM 695 C C . ARG A 1 88 ? 1.411 -9.157 10.911 1.00 85.50 88 ARG A C 1
ATOM 697 O O . ARG A 1 88 ? 1.381 -8.432 11.897 1.00 85.50 88 ARG A O 1
ATOM 704 N N . TYR A 1 89 ? 0.319 -9.631 10.316 1.00 83.88 89 TYR A N 1
ATOM 705 C CA . TYR A 1 89 ? -1.046 -9.199 10.644 1.00 83.88 89 TYR A CA 1
ATOM 706 C C . TYR A 1 89 ? -2.010 -10.348 10.985 1.00 83.88 89 TYR A C 1
ATOM 708 O O . TYR A 1 89 ? -3.104 -10.089 11.474 1.00 83.88 89 TYR A O 1
ATOM 716 N N . GLY A 1 90 ? -1.650 -11.603 10.706 1.00 73.50 90 GLY A N 1
ATOM 717 C CA . GLY A 1 90 ? -2.554 -12.757 10.785 1.00 73.50 90 GLY A CA 1
ATOM 718 C C . GLY A 1 90 ? -2.661 -13.414 12.163 1.00 73.50 90 GLY A C 1
ATOM 719 O O . GLY A 1 90 ? -3.744 -13.871 12.513 1.00 73.50 90 GLY A O 1
ATOM 720 N N . GLU A 1 91 ? -1.585 -13.435 12.957 1.00 61.91 91 GLU A N 1
ATOM 721 C CA . GLU A 1 91 ? -1.593 -14.026 14.312 1.00 61.91 91 GLU A CA 1
ATOM 722 C C . GLU A 1 91 ? -2.517 -13.266 15.277 1.00 61.91 91 GLU A C 1
ATOM 724 O O . GLU A 1 91 ? -3.250 -13.885 16.040 1.00 61.91 91 GLU A O 1
ATOM 729 N N . THR A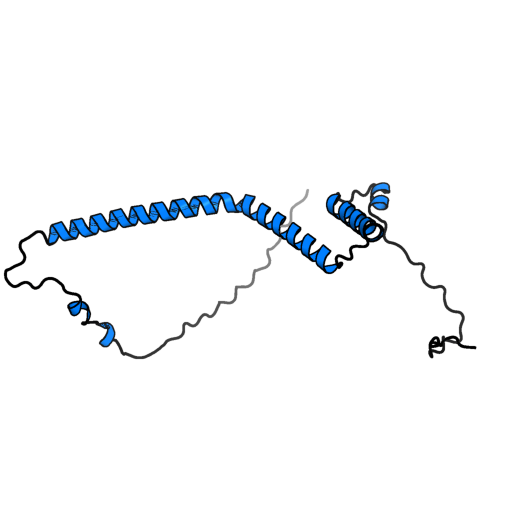 1 92 ? -2.548 -11.931 15.212 1.00 60.94 92 THR A N 1
ATOM 730 C CA . THR A 1 92 ? -3.406 -11.123 16.093 1.00 60.94 92 THR A CA 1
ATOM 731 C C . THR A 1 92 ? -4.873 -11.185 15.673 1.00 60.94 92 THR A C 1
ATOM 733 O O . THR A 1 92 ? -5.738 -11.379 16.513 1.00 60.94 92 THR A O 1
ATOM 736 N N . TYR A 1 93 ? -5.169 -11.097 14.371 1.00 61.53 93 TYR A N 1
ATOM 737 C CA . TYR A 1 93 ? -6.552 -11.055 13.877 1.00 61.53 93 TYR A CA 1
ATOM 738 C C . TYR A 1 93 ? -7.315 -12.375 14.064 1.00 61.53 93 TYR A C 1
ATOM 740 O O . TYR A 1 93 ? -8.491 -12.350 14.415 1.00 61.53 93 TYR A O 1
ATOM 748 N N . GLN A 1 94 ? -6.681 -13.531 13.833 1.00 61.50 94 GLN A N 1
ATOM 749 C CA . GLN A 1 94 ? -7.346 -14.830 14.030 1.00 61.50 94 GLN A CA 1
ATOM 750 C C . GLN A 1 94 ? -7.629 -15.103 15.514 1.00 61.50 94 GLN A C 1
ATOM 752 O O . GLN A 1 94 ? -8.659 -15.680 15.844 1.00 61.50 94 GLN A O 1
ATOM 757 N N . HIS A 1 95 ? -6.743 -14.666 16.413 1.00 61.25 95 HIS A N 1
ATOM 758 C CA . HIS A 1 95 ? -6.943 -14.864 17.846 1.00 61.25 95 HIS A CA 1
ATOM 759 C C . HIS A 1 95 ? -7.966 -13.877 18.433 1.00 61.25 95 HIS A C 1
ATOM 761 O O . HIS A 1 95 ? -8.802 -14.296 19.231 1.00 61.25 95 HIS A O 1
ATOM 767 N N . ASP A 1 96 ? -7.951 -12.607 18.005 1.00 62.41 96 ASP A N 1
ATOM 768 C CA . ASP A 1 96 ? -8.931 -11.597 18.437 1.00 62.41 96 ASP A CA 1
ATOM 769 C C . ASP A 1 96 ? -10.346 -11.910 17.938 1.00 62.41 96 ASP A C 1
ATOM 771 O O . ASP A 1 96 ? -11.308 -11.706 18.666 1.00 62.41 96 ASP A O 1
ATOM 775 N N . THR A 1 97 ? -10.500 -12.425 16.713 1.00 63.41 97 THR A N 1
ATOM 776 C CA . THR A 1 97 ? -11.833 -12.751 16.168 1.00 63.41 97 THR A CA 1
ATOM 777 C C . THR A 1 97 ? -12.504 -13.887 16.928 1.00 63.41 97 THR A C 1
ATOM 779 O O . THR A 1 97 ? -13.662 -13.753 17.307 1.00 63.41 97 THR A O 1
ATOM 782 N N . GLN A 1 98 ? -11.777 -14.968 17.222 1.00 64.88 98 GLN A N 1
ATOM 783 C CA . GLN A 1 98 ? -12.330 -16.078 18.004 1.00 64.88 98 GLN A CA 1
ATOM 784 C C . GLN A 1 98 ? -12.646 -15.668 19.445 1.00 64.88 98 GLN A C 1
ATOM 786 O O . GLN A 1 98 ? -13.639 -16.109 20.010 1.00 64.88 98 GLN A O 1
ATOM 791 N N . GLN A 1 99 ? -11.823 -14.800 20.031 1.00 65.81 99 GLN A N 1
ATOM 792 C CA . GLN A 1 99 ? -12.025 -14.345 21.400 1.00 65.81 99 GLN A CA 1
ATOM 793 C C . GLN A 1 99 ? -13.168 -13.321 21.514 1.00 65.81 99 GLN A C 1
ATOM 795 O O . GLN A 1 99 ? -13.928 -13.372 22.476 1.00 65.81 99 GLN A O 1
ATOM 800 N N . ALA A 1 100 ? -13.345 -12.454 20.511 1.00 66.81 100 ALA A N 1
ATOM 801 C CA . ALA A 1 100 ? -14.449 -11.497 20.453 1.00 66.81 100 ALA A CA 1
ATOM 802 C C . ALA A 1 100 ? -15.817 -12.174 20.260 1.00 66.81 100 ALA A C 1
ATOM 804 O O . ALA A 1 100 ? -16.777 -11.783 20.919 1.00 66.81 100 ALA A O 1
ATOM 805 N N . GLU A 1 101 ? -15.915 -13.206 19.410 1.00 69.25 101 GLU A N 1
ATOM 806 C CA . GLU A 1 101 ? -17.181 -13.935 19.212 1.00 69.25 101 GLU A CA 1
ATOM 807 C C . GLU A 1 101 ? -17.640 -14.669 20.488 1.00 69.25 101 GLU A C 1
ATOM 809 O O . GLU A 1 101 ? -18.835 -14.681 20.805 1.00 69.25 101 GLU A O 1
ATOM 814 N N . ASP A 1 102 ? -16.706 -15.237 21.257 1.00 72.94 102 ASP A N 1
ATOM 815 C CA . ASP A 1 102 ? -17.011 -15.886 22.538 1.00 72.94 102 ASP A CA 1
ATOM 816 C C . ASP A 1 102 ? -17.453 -14.870 23.615 1.00 72.94 102 ASP A C 1
ATOM 818 O O . ASP A 1 102 ? -18.410 -15.135 24.354 1.00 72.94 102 ASP A O 1
ATOM 822 N N . ASP A 1 103 ? -16.806 -13.698 23.691 1.00 73.81 103 ASP A N 1
ATOM 823 C CA . ASP A 1 103 ? -17.167 -12.623 24.633 1.00 73.81 103 ASP A CA 1
ATOM 824 C C . ASP A 1 103 ? -18.550 -12.016 24.324 1.00 73.81 103 ASP A C 1
ATOM 826 O O . ASP A 1 103 ? -19.368 -11.846 25.236 1.00 73.81 103 ASP A O 1
ATOM 830 N N . ASP A 1 104 ? -18.857 -11.753 23.049 1.00 79.12 104 ASP A N 1
ATOM 831 C CA . ASP A 1 104 ? -20.167 -11.232 22.630 1.00 79.12 104 ASP A CA 1
ATOM 832 C C . ASP A 1 104 ? -21.294 -12.223 22.969 1.00 79.12 104 ASP A C 1
ATOM 834 O O . ASP A 1 104 ? -22.337 -11.843 23.517 1.00 79.12 104 ASP A O 1
ATOM 838 N N . THR A 1 105 ? -21.059 -13.519 22.734 1.00 83.75 105 THR A N 1
ATOM 839 C CA . THR A 1 105 ? -22.022 -14.582 23.060 1.00 83.75 105 THR A CA 1
ATOM 840 C C . THR A 1 105 ? -22.271 -14.674 24.570 1.00 83.75 105 THR A C 1
ATOM 842 O O . THR A 1 105 ? -23.411 -14.860 25.018 1.00 83.75 105 THR A O 1
ATOM 845 N N . ALA A 1 106 ? -21.221 -14.530 25.384 1.00 85.25 106 ALA A N 1
ATOM 846 C CA . ALA A 1 106 ? -21.343 -14.530 26.838 1.00 85.25 106 ALA A CA 1
ATOM 847 C C . ALA A 1 106 ? -22.131 -13.309 27.347 1.00 85.25 106 ALA A C 1
ATOM 849 O O . ALA A 1 106 ? -23.040 -13.468 28.171 1.00 85.25 106 ALA A O 1
ATOM 850 N N . ALA A 1 107 ? -21.842 -12.117 26.821 1.00 87.75 107 ALA A N 1
ATOM 851 C CA . ALA A 1 107 ? -22.533 -10.881 27.184 1.00 87.75 107 ALA A CA 1
ATOM 852 C C . ALA A 1 107 ? -24.030 -10.923 26.824 1.00 87.75 107 ALA A C 1
ATOM 854 O O . ALA A 1 107 ? -24.883 -10.524 27.628 1.00 87.75 107 ALA A O 1
ATOM 855 N N . GLU A 1 108 ? -24.379 -11.464 25.652 1.00 90.31 108 GLU A N 1
ATOM 856 C CA . GLU A 1 108 ? -25.777 -11.625 25.241 1.00 90.31 108 GLU A CA 1
ATOM 857 C C . GLU A 1 108 ? -26.533 -12.586 26.172 1.00 90.31 108 GLU A C 1
ATOM 859 O O . GLU A 1 108 ? -27.657 -12.298 26.602 1.00 90.31 108 GLU A O 1
ATOM 864 N N . ALA A 1 109 ? -25.904 -13.699 26.560 1.00 90.19 109 ALA A N 1
ATOM 865 C CA . ALA A 1 109 ? -26.504 -14.655 27.485 1.00 90.19 109 ALA A CA 1
ATOM 866 C C . ALA A 1 109 ? -26.775 -14.036 28.870 1.00 90.19 109 ALA A C 1
ATOM 868 O O . ALA A 1 109 ? -27.799 -14.341 29.496 1.00 90.19 109 ALA A O 1
ATOM 869 N N . GLU A 1 110 ? -25.896 -13.159 29.359 1.00 92.25 110 GLU A N 1
ATOM 870 C CA . GLU A 1 110 ? -26.132 -12.414 30.599 1.00 92.25 110 GLU A CA 1
ATOM 871 C C . GLU A 1 110 ? -27.311 -11.445 30.469 1.00 92.25 110 GLU A C 1
ATOM 873 O O . GLU A 1 110 ? -28.185 -11.417 31.345 1.00 92.25 110 GLU A O 1
ATOM 878 N N . LEU A 1 111 ? -27.391 -10.705 29.362 1.00 95.19 111 LEU A N 1
ATOM 879 C CA . LEU A 1 111 ? -28.487 -9.771 29.105 1.00 95.19 111 LEU A CA 1
ATOM 880 C C . LEU A 1 111 ? -29.838 -10.494 29.003 1.00 95.19 111 LEU A C 1
ATOM 882 O O . LEU A 1 111 ? -30.826 -10.062 29.605 1.00 95.19 111 LEU A O 1
ATOM 886 N N . ALA A 1 112 ? -29.879 -11.636 28.313 1.00 94.31 112 ALA A N 1
ATOM 887 C CA . ALA A 1 112 ? -31.076 -12.465 28.198 1.00 94.31 112 ALA A CA 1
ATOM 888 C C . ALA A 1 112 ? -31.568 -12.949 29.572 1.00 94.31 112 ALA A C 1
ATOM 890 O O . ALA A 1 112 ? -32.770 -12.914 29.859 1.00 94.31 112 ALA A O 1
ATOM 891 N N . ARG A 1 113 ? -30.647 -13.340 30.465 1.00 94.88 113 ARG A N 1
ATOM 892 C CA . ARG A 1 113 ? -30.984 -13.720 31.847 1.00 94.88 113 ARG A CA 1
ATOM 893 C C . ARG A 1 113 ? -31.541 -12.542 32.639 1.00 94.88 113 ARG A C 1
ATOM 895 O O . ARG A 1 113 ? -32.535 -12.721 33.341 1.00 94.88 113 ARG A O 1
ATOM 902 N N . GLN A 1 114 ? -30.952 -11.350 32.519 1.00 96.38 114 GLN A N 1
ATOM 903 C CA . GLN A 1 114 ? -31.470 -10.139 33.171 1.00 96.38 114 GLN A CA 1
ATOM 904 C C . GLN A 1 114 ? -32.879 -9.795 32.673 1.00 96.38 114 GLN A C 1
ATOM 906 O O . GLN A 1 114 ? -33.773 -9.505 33.475 1.00 96.38 114 GLN A O 1
ATOM 911 N N . PHE A 1 115 ? -33.106 -9.887 31.361 1.00 94.81 115 PHE A N 1
ATOM 912 C CA . PHE A 1 115 ? -34.415 -9.653 30.760 1.00 94.81 115 PHE A CA 1
ATOM 913 C C . PHE A 1 115 ? -35.457 -10.649 31.281 1.00 94.81 115 PHE A C 1
ATOM 915 O O . PHE A 1 115 ? -36.510 -10.230 31.777 1.00 94.81 115 PHE A O 1
ATOM 922 N N . ALA A 1 116 ? -35.134 -11.947 31.253 1.00 93.00 116 ALA A N 1
ATOM 923 C CA . ALA A 1 116 ? -35.990 -13.013 31.766 1.00 93.00 116 ALA A CA 1
ATOM 924 C C . ALA A 1 116 ? -36.278 -12.854 33.268 1.00 93.00 116 ALA A C 1
ATOM 926 O O . ALA A 1 116 ? -37.427 -12.988 33.690 1.00 93.00 116 ALA A O 1
ATOM 927 N N . ALA A 1 117 ? -35.276 -12.495 34.074 1.00 93.31 117 ALA A N 1
ATOM 928 C CA . ALA A 1 117 ? -35.459 -12.215 35.496 1.00 93.31 117 ALA A CA 1
ATOM 929 C C . ALA A 1 117 ? -36.401 -11.021 35.724 1.00 93.31 117 ALA A C 1
ATOM 931 O O . ALA A 1 117 ? -37.287 -11.094 36.576 1.00 93.31 117 ALA A O 1
ATOM 932 N N . SER A 1 118 ? -36.281 -9.947 34.932 1.00 93.25 118 SER A N 1
ATOM 933 C CA . SER A 1 118 ? -37.191 -8.793 35.025 1.00 93.25 118 SER A CA 1
ATOM 934 C C . SER A 1 118 ? -38.635 -9.156 34.655 1.00 93.25 118 SER A C 1
ATOM 936 O O . SER A 1 118 ? -39.580 -8.657 35.270 1.00 93.25 118 SER A O 1
ATOM 938 N N . GLN A 1 119 ? -38.810 -10.034 33.660 1.00 92.88 119 GLN A N 1
ATOM 939 C CA . GLN A 1 119 ? -40.116 -10.545 33.248 1.00 92.88 119 GLN A CA 1
ATOM 940 C C . GLN A 1 119 ? -40.729 -11.360 34.389 1.00 92.88 119 GLN A C 1
ATOM 942 O O . GLN A 1 119 ? -41.866 -11.112 34.774 1.00 92.88 119 GLN A O 1
ATOM 947 N N . GLN A 1 120 ? -39.955 -12.258 35.002 1.00 89.25 120 GLN A N 1
ATOM 948 C CA . GLN A 1 120 ? -40.407 -13.031 36.159 1.00 89.25 120 GLN A CA 1
ATOM 949 C C . GLN A 1 120 ? -40.755 -12.135 37.352 1.00 89.25 120 GLN A C 1
ATOM 951 O O . GLN A 1 120 ? -41.788 -12.338 37.980 1.00 89.25 120 GLN A O 1
ATOM 956 N N . GLN A 1 121 ? -39.964 -11.106 37.659 1.00 89.00 121 GLN A N 1
ATOM 957 C CA . GLN A 1 121 ? -40.291 -10.192 38.760 1.00 89.00 121 GLN A CA 1
ATOM 958 C C . GLN A 1 121 ? -41.600 -9.429 38.536 1.00 89.00 121 GLN A C 1
ATOM 960 O O . GLN A 1 121 ? -42.351 -9.221 39.485 1.00 89.00 121 GLN A O 1
ATOM 965 N N . ARG A 1 122 ? -41.887 -9.020 37.295 1.00 85.69 122 ARG A N 1
ATOM 966 C CA . ARG A 1 122 ? -43.090 -8.234 36.976 1.00 85.69 122 ARG A CA 1
ATOM 967 C C . ARG A 1 122 ? -44.333 -9.083 36.735 1.00 85.69 122 ARG A C 1
ATOM 969 O O . ARG A 1 122 ? -45.432 -8.625 37.028 1.00 85.69 122 ARG A O 1
ATOM 976 N N . TYR A 1 123 ? -44.160 -10.300 36.230 1.00 81.75 123 TYR A N 1
ATOM 977 C CA . TYR A 1 123 ? -45.249 -11.145 35.739 1.00 81.75 123 TYR A CA 1
ATOM 978 C C . TYR A 1 123 ? -45.320 -12.521 36.428 1.00 81.75 123 TYR A C 1
ATOM 980 O O . TYR A 1 123 ? -45.949 -13.430 35.902 1.00 81.75 123 TYR A O 1
ATOM 988 N N . SER A 1 124 ? -44.704 -12.699 37.605 1.00 76.00 124 SER A N 1
ATOM 989 C CA . SER A 1 124 ? -44.791 -13.948 38.398 1.00 76.00 124 SER A CA 1
ATOM 990 C C . SER A 1 124 ? -46.127 -14.158 39.121 1.00 76.00 124 SER A C 1
ATOM 992 O O . SER A 1 124 ? -46.330 -15.216 39.715 1.00 76.00 124 SER A O 1
ATOM 994 N N . GLY A 1 125 ? -47.031 -13.175 39.106 1.00 74.06 125 GLY A N 1
ATOM 995 C CA . GLY A 1 125 ? -48.360 -13.286 39.715 1.00 74.06 125 GLY A CA 1
ATOM 996 C C . GLY A 1 125 ? -49.354 -14.078 38.858 1.00 74.06 125 GLY A C 1
ATOM 997 O O . GLY A 1 125 ? -49.216 -14.137 37.638 1.00 74.06 125 GLY A O 1
ATOM 998 N N . GLU A 1 126 ? -50.377 -14.662 39.497 1.00 65.94 126 GLU A N 1
ATOM 999 C CA . GLU A 1 126 ? -51.479 -15.346 38.806 1.00 65.94 126 GLU A CA 1
ATOM 1000 C C . GLU A 1 126 ? -52.119 -14.427 37.755 1.00 65.94 126 GLU A C 1
ATOM 1002 O O . GLU A 1 126 ? -52.588 -13.325 38.056 1.00 65.94 126 GLU A O 1
ATOM 1007 N N . GLN A 1 127 ? -52.137 -14.897 36.506 1.00 63.78 127 GLN A N 1
ATOM 1008 C CA . GLN A 1 127 ? -52.852 -14.240 35.420 1.00 63.78 127 GLN A CA 1
ATOM 1009 C C . GLN A 1 127 ? -54.354 -14.247 35.762 1.00 63.78 127 GLN A C 1
ATOM 1011 O O . GLN A 1 127 ? -54.888 -15.305 36.106 1.00 63.78 127 GLN A O 1
ATOM 1016 N N . PRO A 1 128 ? -55.056 -13.100 35.699 1.00 64.06 128 PRO A N 1
ATOM 1017 C CA . PRO A 1 128 ? -56.468 -13.039 36.057 1.00 64.06 128 PRO A CA 1
ATOM 1018 C C . PRO A 1 128 ? -57.283 -14.014 35.197 1.00 64.06 128 PRO A C 1
ATOM 1020 O O . PRO A 1 128 ? -57.028 -14.162 34.000 1.00 64.06 128 PRO A O 1
ATOM 1023 N N . ALA A 1 129 ? -58.269 -14.682 35.802 1.00 58.47 129 ALA A N 1
ATOM 1024 C CA . ALA A 1 129 ? -59.113 -15.656 35.113 1.00 58.47 129 ALA A CA 1
ATOM 1025 C C . ALA A 1 129 ? -59.769 -15.023 33.869 1.00 58.47 129 ALA A C 1
ATOM 1027 O O . ALA A 1 129 ? -60.571 -14.097 33.987 1.00 58.47 129 ALA A O 1
ATOM 1028 N N . GLY A 1 130 ? -59.403 -15.516 32.681 1.00 65.56 130 GLY A N 1
ATOM 1029 C CA . GLY A 1 130 ? -59.840 -14.985 31.383 1.00 65.56 130 GLY A CA 1
ATOM 1030 C C . GLY A 1 130 ? -58.763 -14.245 30.579 1.00 65.56 130 GLY A C 1
ATOM 1031 O O . GLY A 1 130 ? -59.027 -13.887 29.431 1.00 65.56 130 GLY A O 1
ATOM 1032 N N . ALA A 1 131 ? -57.558 -14.041 31.123 1.00 61.72 131 ALA A N 1
ATOM 1033 C CA . ALA A 1 131 ? -56.426 -13.525 30.358 1.00 61.72 131 ALA A CA 1
ATOM 1034 C C . ALA A 1 131 ? -55.993 -14.545 29.292 1.00 61.72 131 ALA A C 1
ATOM 1036 O O . ALA A 1 131 ? -55.573 -15.656 29.610 1.00 61.72 131 ALA A O 1
ATOM 1037 N N . GLN A 1 132 ? -56.110 -14.166 28.020 1.00 65.50 132 GLN A N 1
ATOM 1038 C CA . GLN A 1 132 ? -55.542 -14.938 26.920 1.00 65.50 132 GLN A CA 1
ATOM 1039 C C . GLN A 1 132 ? -54.012 -14.789 26.967 1.00 65.50 132 GLN A C 1
ATOM 1041 O O . GLN A 1 132 ? -53.526 -13.667 27.145 1.00 65.50 132 GLN A O 1
ATOM 1046 N N . PRO A 1 133 ? -53.230 -15.877 26.850 1.00 67.94 133 PRO A N 1
ATOM 1047 C CA . PRO A 1 133 ? -51.787 -15.757 26.701 1.00 67.94 133 PRO A CA 1
ATOM 1048 C C . PRO A 1 133 ? -51.477 -14.956 25.432 1.00 67.94 133 PRO A C 1
ATOM 1050 O O . PRO A 1 133 ? -52.185 -15.070 24.429 1.00 67.94 133 PRO A O 1
ATOM 1053 N N . PHE A 1 134 ? -50.417 -14.148 25.483 1.00 64.19 134 PHE A N 1
ATOM 1054 C CA . PHE A 1 134 ? -49.871 -13.488 24.298 1.00 64.19 134 PHE A CA 1
ATOM 1055 C C . PHE A 1 134 ? -49.696 -14.539 23.188 1.00 64.19 134 PHE A C 1
ATOM 1057 O O . PHE A 1 134 ? -49.065 -15.579 23.393 1.00 64.19 134 PHE A O 1
ATOM 1064 N N . SER A 1 135 ? -50.319 -14.289 22.041 1.00 67.56 135 SER A N 1
ATOM 1065 C CA . SER A 1 135 ? -50.286 -15.153 20.862 1.00 67.56 135 SER A CA 1
ATOM 1066 C C . SER A 1 135 ? -49.779 -14.338 19.678 1.00 67.56 135 SER A C 1
ATOM 1068 O O . SER A 1 135 ? -49.955 -13.121 19.633 1.00 67.56 135 SER A O 1
ATOM 1070 N N . LEU A 1 136 ? -49.101 -15.000 18.737 1.00 65.62 136 LEU A N 1
ATOM 1071 C CA . LEU A 1 136 ? -48.450 -14.343 17.598 1.00 65.62 136 LEU A CA 1
ATOM 1072 C C . LEU A 1 136 ? -49.420 -13.517 16.728 1.00 65.62 136 LEU A C 1
ATOM 1074 O O . LEU A 1 136 ? -48.970 -12.620 16.023 1.00 65.62 136 LEU A O 1
ATOM 1078 N N . ASP A 1 137 ? -50.725 -13.795 16.807 1.00 67.00 137 ASP A N 1
ATOM 1079 C CA . ASP A 1 137 ? -51.788 -13.058 16.113 1.00 67.00 137 ASP A CA 1
ATOM 1080 C C . ASP A 1 137 ? -51.932 -11.594 16.591 1.00 67.00 137 ASP A C 1
ATOM 1082 O O . ASP A 1 137 ? -52.478 -10.764 15.869 1.00 67.00 137 ASP A O 1
ATOM 1086 N N . ASP A 1 138 ? -51.404 -11.234 17.770 1.00 66.75 138 ASP A N 1
ATOM 1087 C CA . ASP A 1 138 ? -51.445 -9.857 18.298 1.00 66.75 138 ASP A CA 1
ATOM 1088 C C . ASP A 1 138 ? -50.396 -8.928 17.639 1.00 66.75 138 ASP A C 1
ATOM 1090 O O . ASP A 1 138 ? -50.498 -7.703 17.700 1.00 66.75 138 ASP A O 1
ATOM 1094 N N . LEU A 1 139 ? -49.394 -9.491 16.943 1.00 63.66 139 LEU A N 1
ATOM 1095 C CA . LEU A 1 139 ? -48.394 -8.714 16.194 1.00 63.66 139 LEU A CA 1
ATOM 1096 C C . LEU A 1 139 ? -48.925 -8.137 14.871 1.00 63.66 139 LEU A C 1
ATOM 1098 O O . LEU A 1 139 ? -48.250 -7.309 14.254 1.00 63.66 139 LEU A O 1
ATOM 1102 N N . ASP A 1 140 ? -50.122 -8.535 14.432 1.00 64.38 140 ASP A N 1
ATOM 1103 C CA . ASP A 1 140 ? -50.697 -8.080 13.159 1.00 64.38 140 ASP A CA 1
ATOM 1104 C C . ASP A 1 140 ? -51.237 -6.632 13.221 1.00 64.38 140 ASP A C 1
ATOM 1106 O O . ASP A 1 140 ? -51.567 -6.016 12.201 1.00 64.38 140 ASP A O 1
ATOM 1110 N N . PHE A 1 141 ? -51.236 -6.019 14.412 1.00 61.00 141 PHE A N 1
ATOM 1111 C CA . PHE A 1 141 ? -51.425 -4.57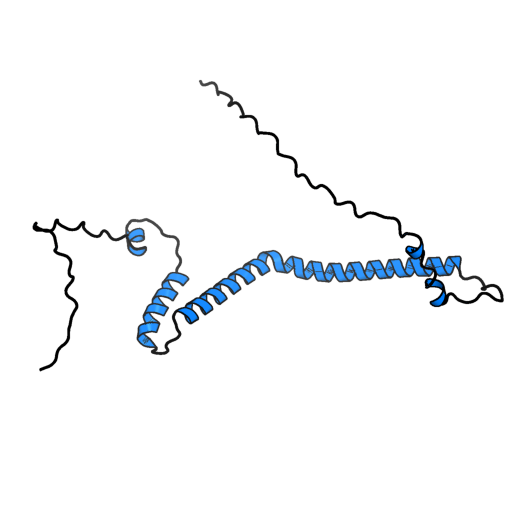8 14.608 1.00 61.00 141 PHE A CA 1
ATOM 1112 C C . PHE A 1 141 ? -50.122 -3.797 14.352 1.00 61.00 141 PHE A C 1
ATOM 1114 O O . PHE A 1 141 ? -49.573 -3.144 15.237 1.00 61.00 141 PHE A O 1
ATOM 1121 N N . SER A 1 142 ? -49.609 -3.831 13.118 1.00 46.75 142 SER A N 1
ATOM 1122 C CA . SER A 1 142 ? -48.433 -3.036 12.733 1.00 46.75 142 SER A CA 1
ATOM 1123 C C . SER A 1 142 ? -48.773 -1.534 12.596 1.00 46.75 142 SER A C 1
ATOM 1125 O O . SER A 1 142 ? -49.534 -1.163 11.692 1.00 46.75 142 SER A O 1
ATOM 1127 N N . PRO A 1 143 ? -48.166 -0.630 13.398 1.00 60.69 143 PRO A N 1
ATOM 1128 C CA . PRO A 1 143 ? -48.349 0.827 13.295 1.00 60.69 143 PRO A CA 1
ATOM 1129 C C . PRO A 1 143 ? -47.826 1.419 11.977 1.00 60.69 143 PRO A C 1
ATOM 1131 O O . PRO A 1 143 ? -48.106 2.571 11.651 1.00 60.69 143 PRO A O 1
ATOM 1134 N N . MET A 1 144 ? -47.075 0.641 11.190 1.00 55.34 144 MET A N 1
ATOM 1135 C CA . MET A 1 144 ? -46.494 1.082 9.920 1.00 55.34 144 MET A CA 1
ATOM 1136 C C . MET A 1 144 ? -47.534 1.362 8.830 1.00 55.34 144 MET A C 1
ATOM 1138 O O . MET A 1 144 ? -47.225 2.065 7.873 1.00 55.34 144 MET A O 1
ATOM 1142 N N . LYS A 1 145 ? -48.782 0.891 8.976 1.00 57.09 145 LYS A N 1
ATOM 1143 C CA . LYS A 1 145 ? -49.867 1.246 8.042 1.00 57.09 145 LYS A CA 1
ATOM 1144 C C . LYS A 1 145 ? -50.379 2.689 8.204 1.00 57.09 145 LYS A C 1
ATOM 1146 O O . LYS A 1 145 ? -51.198 3.114 7.397 1.00 57.09 145 LYS A O 1
ATOM 1151 N N . VAL A 1 146 ? -49.905 3.443 9.205 1.00 58.12 146 VAL A N 1
ATOM 1152 C CA . VAL A 1 146 ? -50.303 4.845 9.469 1.00 58.12 146 VAL A CA 1
ATOM 1153 C C . VAL A 1 146 ? -49.305 5.877 8.902 1.00 58.12 146 VAL A C 1
ATOM 1155 O O . VAL A 1 146 ? -49.624 7.056 8.843 1.00 58.12 146 VAL A O 1
ATOM 1158 N N . LEU A 1 147 ? -48.123 5.465 8.428 1.00 53.34 147 LEU A N 1
ATOM 1159 C CA . LEU A 1 147 ? -47.024 6.369 8.032 1.00 53.34 147 LEU A CA 1
ATOM 1160 C C . LEU A 1 147 ? -46.828 6.515 6.510 1.00 53.34 147 LEU A C 1
ATOM 1162 O O . LEU A 1 147 ? -45.724 6.797 6.052 1.00 53.34 147 LEU A O 1
ATOM 1166 N N . VAL A 1 148 ? -47.880 6.338 5.707 1.00 58.66 148 VAL A N 1
ATOM 1167 C CA . VAL A 1 148 ? -47.848 6.796 4.307 1.00 58.66 148 VAL A CA 1
ATOM 1168 C C . VAL A 1 148 ? -48.064 8.313 4.304 1.00 58.66 148 VAL A C 1
ATOM 1170 O O . VAL A 1 148 ? -49.192 8.780 4.172 1.00 58.66 148 VAL A O 1
ATOM 1173 N N . ASP A 1 149 ? -46.976 9.061 4.493 1.00 50.12 149 ASP A N 1
ATOM 1174 C CA . ASP A 1 149 ? -46.867 10.488 4.166 1.00 50.12 149 ASP A CA 1
ATOM 1175 C C . ASP A 1 149 ? -45.535 10.752 3.426 1.00 50.12 149 ASP A C 1
ATOM 1177 O O . ASP A 1 149 ? -44.536 10.066 3.655 1.00 50.12 149 ASP A O 1
ATOM 1181 N N . GLU A 1 150 ? -45.574 11.665 2.457 1.00 54.31 150 GLU A N 1
ATOM 1182 C CA . GLU A 1 150 ? -44.709 11.760 1.269 1.00 54.31 150 GLU A CA 1
ATOM 1183 C C . GLU A 1 150 ? -43.274 12.290 1.489 1.00 54.31 150 GLU A C 1
ATOM 1185 O O . GLU A 1 150 ? -43.046 13.266 2.199 1.00 54.31 150 GLU A O 1
ATOM 1190 N N . GLY A 1 151 ? -42.329 11.751 0.698 1.00 55.38 151 GLY A N 1
ATOM 1191 C CA . GLY A 1 151 ? -41.192 12.511 0.151 1.00 55.38 151 GLY A CA 1
ATOM 1192 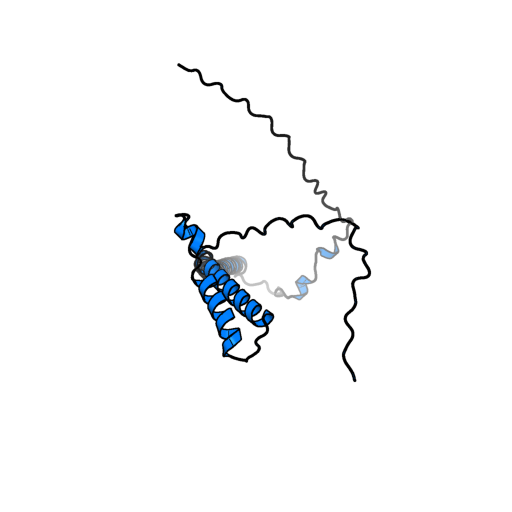C C . GLY A 1 151 ? -39.792 11.936 0.421 1.00 55.38 151 GLY A C 1
ATOM 1193 O O . GLY A 1 151 ? -39.292 12.049 1.539 1.00 55.38 151 GLY A O 1
ATOM 1194 N N . PRO A 1 152 ? -39.076 11.392 -0.584 1.00 57.19 152 PRO A N 1
ATOM 1195 C CA . PRO A 1 152 ? -37.650 11.124 -0.440 1.00 57.19 152 PRO A CA 1
ATOM 1196 C C . PRO A 1 152 ? -36.860 12.436 -0.589 1.00 57.19 152 PRO A C 1
ATOM 1198 O O . PRO A 1 152 ? -36.825 13.026 -1.667 1.00 57.19 152 PRO A O 1
ATOM 1201 N N . HIS A 1 153 ? -36.217 12.904 0.483 1.00 61.88 153 HIS A N 1
ATOM 1202 C CA . HIS A 1 153 ? -35.249 14.004 0.418 1.00 61.88 153 HIS A CA 1
ATOM 1203 C C . HIS A 1 153 ? -33.838 13.432 0.223 1.00 61.88 153 HIS A C 1
ATOM 1205 O O . HIS A 1 153 ? -33.356 12.659 1.051 1.00 61.88 153 HIS A O 1
ATOM 1211 N N . GLU A 1 154 ? -33.152 13.818 -0.852 1.00 66.69 154 GLU A N 1
ATOM 1212 C CA . GLU A 1 154 ? -31.754 13.435 -1.088 1.00 66.69 154 GLU A CA 1
ATOM 1213 C C . GLU A 1 154 ? -30.798 14.251 -0.192 1.00 66.69 154 GLU A C 1
ATOM 1215 O O . GLU A 1 154 ? -30.989 15.460 -0.031 1.00 66.69 154 GLU A O 1
ATOM 1220 N N . PRO A 1 155 ? -29.755 13.651 0.410 1.00 62.34 155 PRO A N 1
ATOM 1221 C CA . PRO A 1 155 ? -28.760 14.407 1.163 1.00 62.34 155 PRO A CA 1
ATOM 1222 C C . PRO A 1 155 ? -27.724 15.064 0.230 1.00 62.34 155 PRO A C 1
ATOM 1224 O O . PRO A 1 155 ? -26.989 14.396 -0.496 1.00 62.34 155 PRO A O 1
ATOM 1227 N N . LEU A 1 156 ? -27.634 16.395 0.293 1.00 65.88 156 LEU A N 1
ATOM 1228 C CA . LEU A 1 156 ? -26.652 17.220 -0.415 1.00 65.88 156 LEU A CA 1
ATOM 1229 C C . LEU A 1 156 ? -25.263 17.095 0.244 1.00 65.88 156 LEU A C 1
ATOM 1231 O O . LEU A 1 156 ? -24.943 17.823 1.181 1.00 65.88 156 LEU A O 1
ATOM 1235 N N . PHE A 1 157 ? -24.415 16.191 -0.249 1.00 60.94 157 PHE A N 1
ATOM 1236 C CA . PHE A 1 157 ? -22.995 16.148 0.123 1.00 60.94 157 PHE A CA 1
ATOM 1237 C C . PHE A 1 157 ? -22.179 17.061 -0.799 1.00 60.94 157 PHE A C 1
ATOM 1239 O O . PHE A 1 157 ? -21.673 16.632 -1.833 1.00 60.94 157 PHE A O 1
ATOM 1246 N N . THR A 1 158 ? -22.021 18.331 -0.425 1.00 59.03 158 THR A N 1
ATOM 1247 C CA . THR A 1 158 ? -20.984 19.201 -1.002 1.00 59.03 158 THR A CA 1
ATOM 1248 C C . THR A 1 158 ? -19.716 19.105 -0.145 1.00 59.03 158 THR A C 1
ATOM 1250 O O . THR A 1 158 ? -19.701 19.671 0.951 1.00 59.03 158 THR A O 1
ATOM 1253 N N . PRO A 1 159 ? -18.647 18.413 -0.579 1.00 53.66 159 PRO A N 1
ATOM 1254 C CA . PRO A 1 159 ? -17.366 18.484 0.114 1.00 53.66 159 PRO A CA 1
ATOM 1255 C C . PRO A 1 159 ? -16.778 19.891 -0.072 1.00 53.66 159 PRO A C 1
ATOM 1257 O O . PRO A 1 159 ? -16.567 20.349 -1.195 1.00 53.66 159 PRO A O 1
ATOM 1260 N N . GLY A 1 160 ? -16.566 20.602 1.036 1.00 54.19 160 GLY A N 1
ATOM 1261 C CA . GLY A 1 160 ? -16.007 21.953 1.047 1.00 54.19 160 GLY A CA 1
ATOM 1262 C C . GLY A 1 160 ? -14.568 21.994 0.526 1.00 54.19 160 GLY A C 1
ATOM 1263 O O . GLY A 1 160 ? -13.742 21.150 0.866 1.00 54.19 160 GLY A O 1
ATOM 1264 N N . VAL A 1 161 ? -14.272 23.002 -0.293 1.00 51.78 161 VAL A N 1
ATOM 1265 C CA . VAL A 1 161 ? -12.920 23.348 -0.747 1.00 51.78 161 VAL A CA 1
ATOM 1266 C C . VAL A 1 161 ? -12.035 23.734 0.450 1.00 51.78 161 VAL A C 1
ATOM 1268 O O . VAL A 1 161 ? -12.442 24.519 1.304 1.00 51.78 161 VAL A O 1
ATOM 1271 N N . MET A 1 162 ? -10.829 23.165 0.534 1.00 54.94 162 MET A N 1
ATOM 1272 C CA . MET A 1 162 ? -9.833 23.505 1.560 1.00 54.94 162 MET A CA 1
ATOM 1273 C C . MET A 1 162 ? -9.333 24.954 1.403 1.00 54.94 162 MET A C 1
ATOM 1275 O O . MET A 1 162 ? -9.085 25.373 0.271 1.00 54.94 162 MET A O 1
ATOM 1279 N N . PRO A 1 163 ? -9.102 25.706 2.497 1.00 59.44 163 PRO A N 1
ATOM 1280 C CA . PRO A 1 163 ? -8.417 26.990 2.421 1.00 59.44 163 PRO A CA 1
ATOM 1281 C C . PRO A 1 163 ? -6.916 26.821 2.127 1.00 59.44 163 PRO A C 1
ATOM 1283 O O . PRO A 1 163 ? -6.238 25.952 2.673 1.00 59.44 163 PRO A O 1
ATOM 1286 N N . GLU A 1 164 ? -6.437 27.691 1.243 1.00 50.47 164 GLU A N 1
ATOM 1287 C CA . GLU A 1 164 ? -5.070 27.873 0.755 1.00 50.47 164 GLU A CA 1
ATOM 1288 C C . GLU A 1 164 ? -4.048 28.056 1.895 1.00 50.47 164 GLU A C 1
ATOM 1290 O O . GLU A 1 164 ? -4.203 28.912 2.767 1.00 50.47 164 GLU A O 1
ATOM 1295 N N . SER A 1 165 ? -2.988 27.244 1.887 1.00 49.91 165 SER A N 1
ATOM 1296 C CA . SER A 1 165 ? -1.863 27.341 2.820 1.00 49.91 165 SER A CA 1
ATOM 1297 C C . SER A 1 165 ? -1.037 28.599 2.534 1.00 49.91 165 SER A C 1
ATOM 1299 O O . SER A 1 165 ? -0.435 28.731 1.470 1.00 49.91 165 SER A O 1
ATOM 1301 N N . THR A 1 166 ? -0.963 29.507 3.503 1.00 47.25 166 THR A N 1
ATOM 1302 C CA . THR A 1 166 ? -0.091 30.687 3.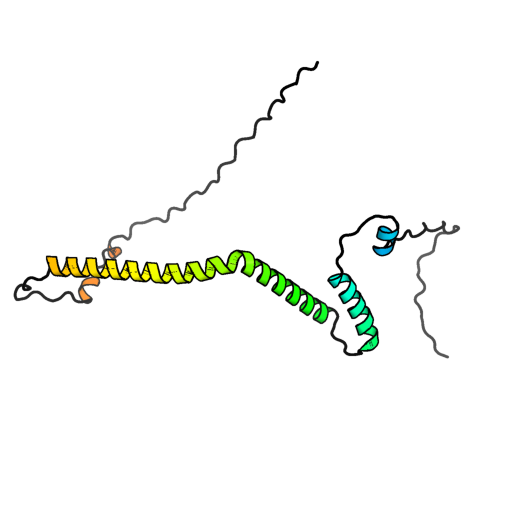476 1.00 47.25 166 THR A CA 1
ATOM 1303 C C . THR A 1 166 ? 1.397 30.290 3.446 1.00 47.25 166 THR A C 1
ATOM 1305 O O . THR A 1 166 ? 1.799 29.349 4.137 1.00 47.25 166 THR A O 1
ATOM 1308 N N . PRO A 1 167 ? 2.264 30.983 2.679 1.00 50.56 167 PRO A N 1
ATOM 1309 C CA . PRO A 1 167 ? 3.692 30.687 2.670 1.00 50.56 167 PRO A CA 1
ATOM 1310 C C . PRO A 1 167 ? 4.364 31.137 3.976 1.00 50.56 167 PRO A C 1
ATOM 1312 O O . PRO A 1 167 ? 4.295 32.299 4.379 1.00 50.56 167 PRO A O 1
ATOM 1315 N N . VAL A 1 168 ? 5.042 30.190 4.622 1.00 49.28 168 VAL A N 1
ATOM 1316 C CA . VAL A 1 168 ? 5.826 30.366 5.852 1.00 49.28 168 VAL A CA 1
ATOM 1317 C C . VAL A 1 168 ? 7.071 31.220 5.578 1.00 49.28 168 VAL A C 1
ATOM 1319 O O . VAL A 1 168 ? 7.863 30.921 4.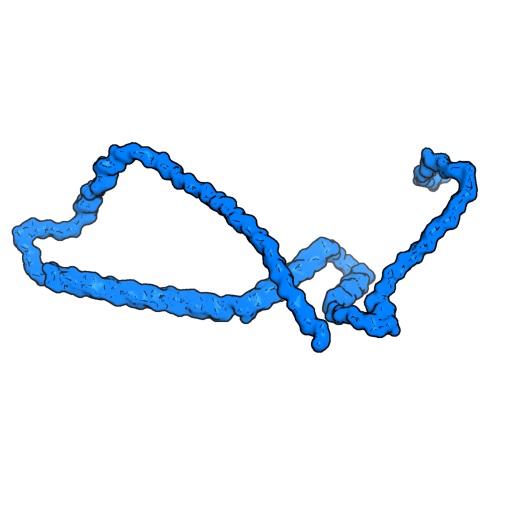686 1.00 49.28 168 VAL A O 1
ATOM 1322 N N . GLN A 1 169 ? 7.251 32.284 6.361 1.00 49.47 169 GLN A N 1
ATOM 1323 C CA . GLN A 1 169 ? 8.394 33.197 6.303 1.00 49.47 169 GLN A CA 1
ATOM 1324 C C . GLN A 1 169 ? 9.602 32.574 7.037 1.00 49.47 169 GLN A C 1
ATOM 1326 O O . GLN A 1 169 ? 9.480 32.156 8.187 1.00 49.47 169 GLN A O 1
ATOM 1331 N N . GLN A 1 170 ? 10.761 32.486 6.372 1.00 48.84 170 GLN A N 1
ATOM 1332 C CA . GLN A 1 170 ? 12.020 31.994 6.955 1.00 48.84 170 GLN A CA 1
ATOM 1333 C C . GLN A 1 170 ? 12.575 32.970 8.007 1.00 48.84 170 GLN A C 1
ATOM 1335 O O . GLN A 1 170 ? 12.672 34.164 7.717 1.00 48.84 170 GLN A O 1
ATOM 1340 N N . PRO A 1 171 ? 13.045 32.497 9.175 1.00 56.56 171 PRO A N 1
ATOM 1341 C CA . PRO A 1 171 ? 13.885 33.307 10.045 1.00 56.56 171 PRO A CA 1
ATOM 1342 C C . PRO A 1 171 ? 15.342 33.303 9.553 1.00 56.56 171 PRO A C 1
ATOM 1344 O O . PRO A 1 171 ? 15.975 32.257 9.416 1.00 56.56 171 PRO A O 1
ATOM 1347 N N . VAL A 1 172 ? 15.876 34.502 9.307 1.00 56.53 172 VAL A N 1
ATOM 1348 C CA . VAL A 1 172 ? 17.307 34.766 9.095 1.00 56.53 172 VAL A CA 1
ATOM 1349 C C . VAL A 1 172 ? 18.065 34.525 10.402 1.00 56.53 172 VAL A C 1
ATOM 1351 O O . VAL A 1 172 ? 17.743 35.109 11.434 1.00 56.53 172 VAL A O 1
ATOM 1354 N N . ALA A 1 173 ? 19.090 33.675 10.344 1.00 57.88 173 ALA A N 1
ATOM 1355 C CA . ALA A 1 173 ? 20.062 33.497 11.416 1.00 57.88 173 ALA A CA 1
ATOM 1356 C C . ALA A 1 173 ? 21.065 34.667 11.432 1.00 57.88 173 ALA A C 1
ATOM 1358 O O . ALA A 1 173 ? 21.558 35.043 10.364 1.00 57.88 173 ALA A O 1
ATOM 1359 N N . PRO A 1 174 ? 21.438 35.216 12.599 1.00 57.44 174 PRO A N 1
ATOM 1360 C CA . PRO A 1 174 ? 22.616 36.062 12.697 1.00 57.44 174 PRO A CA 1
ATOM 1361 C C . PRO A 1 174 ? 23.879 35.198 12.856 1.00 57.44 174 PRO A C 1
ATOM 1363 O O . PRO A 1 174 ? 23.933 34.293 13.686 1.00 57.44 174 PRO A O 1
ATOM 1366 N N . GLN A 1 175 ? 24.897 35.500 12.054 1.00 47.75 175 GLN A N 1
ATOM 1367 C CA . GLN A 1 175 ? 26.309 35.195 12.317 1.00 47.75 175 GLN A CA 1
ATOM 1368 C C . GLN A 1 175 ? 27.070 36.531 12.339 1.00 47.75 175 GLN A C 1
ATOM 1370 O O . GLN A 1 175 ? 26.598 37.470 11.686 1.00 47.75 175 GLN A O 1
ATOM 1375 N N . PRO A 1 176 ? 28.290 36.620 12.895 1.00 58.97 176 PRO A N 1
ATOM 1376 C CA . PRO A 1 176 ? 28.974 35.760 13.870 1.00 58.97 176 PRO A CA 1
ATOM 1377 C C . PRO A 1 176 ? 28.955 36.318 15.308 1.00 58.97 176 PRO A C 1
ATOM 1379 O O . PRO A 1 176 ? 28.695 37.530 15.486 1.00 58.97 176 PRO A O 1
#

Radius of gyration: 40.43 Å; chains: 1; bounding box: 95×67×100 Å

Foldseek 3Di:
DDDDDDDDPPDPDDPDDDPPDDDDDDDDDQVRCVVVVNHDDDPPVVVVVVVVVVVCVVPPPPCPDPVNVVVVVVVVVVVVVVVVCCVVPVVVVVVCVVVVVVVVVVVVVVVVVVVVVVCCVVPVDDDPPPDDPDDPVVVVPDPVVVPPDDDDDDDDDDDDDDDDDDDDDDDDDDDD